Protein AF-A0A3D5U923-F1 (afdb_monomer_lite)

pLDDT: mean 87.25, std 10.88, range [47.44, 97.38]

Radius of gyration: 15.16 Å; chains: 1; bounding box: 33×26×40 Å

Foldseek 3Di:
DPDDDDDDDDQPPDDDQAPDGDCVVVVVCVVVVHDDDDKDKDWPAWDQDPDNHSDTGHDPPIDIDMD

Sequence (67 aa):
DGAQRSLAITPDGPKGPLGTIHPGMFQLALLARIPIVGVACHTNREWVFNSWDRFRFPKPFAKILIE

Structure (mmCIF, N/CA/C/O backbone):
data_AF-A0A3D5U923-F1
#
_entry.id   AF-A0A3D5U923-F1
#
loop_
_atom_site.group_PDB
_atom_site.id
_atom_site.type_symbol
_atom_site.label_atom_id
_atom_site.label_alt_id
_atom_site.label_comp_id
_atom_site.label_asym_id
_atom_site.label_entity_id
_atom_site.label_seq_id
_atom_site.pdbx_PDB_ins_code
_atom_site.Cartn_x
_atom_site.Cartn_y
_atom_site.Cartn_z
_atom_site.occupancy
_atom_site.B_iso_or_equiv
_atom_site.auth_seq_id
_atom_site.auth_comp_id
_atom_site.auth_asym_id
_atom_site.auth_atom_id
_atom_site.pdbx_PDB_model_num
ATOM 1 N N . ASP A 1 1 ? -18.149 19.422 15.455 1.00 47.44 1 ASP A N 1
ATOM 2 C CA . ASP A 1 1 ? -18.290 18.932 14.069 1.00 47.44 1 ASP A CA 1
ATOM 3 C C . ASP A 1 1 ? -18.053 17.438 13.9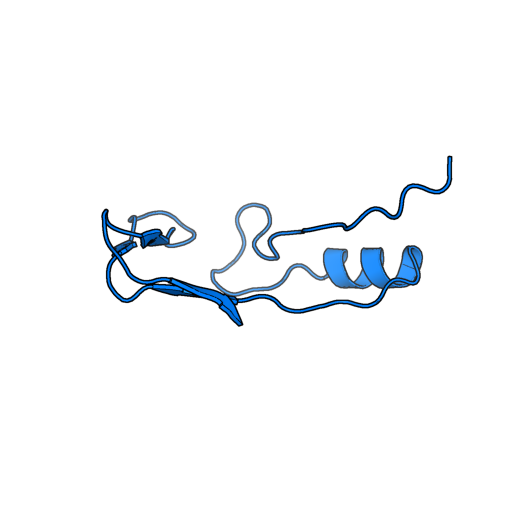61 1.00 47.44 1 ASP A C 1
ATOM 5 O O . ASP A 1 1 ? -16.915 16.983 13.971 1.00 47.44 1 ASP A O 1
ATOM 9 N N . GLY A 1 2 ? -19.144 16.671 13.915 1.00 55.03 2 GLY A N 1
ATOM 10 C CA . GLY A 1 2 ? -19.162 15.203 13.864 1.00 55.03 2 GLY A CA 1
ATOM 11 C C . GLY A 1 2 ? -18.791 14.614 12.501 1.00 55.03 2 GLY A C 1
ATOM 12 O O . GLY A 1 2 ? -19.478 13.722 12.016 1.00 55.03 2 GLY A O 1
ATOM 13 N N . ALA A 1 3 ? -17.735 15.117 11.861 1.00 64.94 3 ALA A N 1
ATOM 14 C CA . ALA A 1 3 ? -17.242 14.535 10.621 1.00 64.94 3 ALA A CA 1
ATOM 15 C C . ALA A 1 3 ? -16.495 13.230 10.934 1.00 64.94 3 ALA A C 1
ATOM 17 O O . ALA A 1 3 ? -15.427 13.248 11.552 1.00 64.94 3 ALA A O 1
ATOM 18 N N . GLN A 1 4 ? -17.058 12.100 10.510 1.00 75.06 4 GLN A N 1
ATOM 19 C CA . GLN A 1 4 ? -16.370 10.815 10.523 1.00 75.06 4 GLN A CA 1
ATOM 20 C C . GLN A 1 4 ? -15.171 10.899 9.568 1.00 75.06 4 GLN A C 1
ATOM 22 O O . GLN A 1 4 ? -15.322 11.269 8.404 1.00 75.06 4 GLN A O 1
ATOM 27 N N . ARG A 1 5 ? -13.969 10.610 10.073 1.00 82.50 5 ARG A N 1
ATOM 28 C CA . ARG A 1 5 ? -12.724 10.655 9.296 1.00 82.50 5 ARG A CA 1
ATOM 29 C C . ARG A 1 5 ? -12.174 9.246 9.145 1.00 82.50 5 ARG A C 1
ATOM 31 O O . ARG A 1 5 ? -12.108 8.507 10.123 1.00 82.50 5 ARG A O 1
ATOM 38 N N . SER A 1 6 ? -11.747 8.919 7.934 1.00 86.75 6 SER A N 1
ATOM 39 C CA . SER A 1 6 ? -11.081 7.657 7.614 1.00 86.75 6 SER A CA 1
ATOM 40 C C . SER A 1 6 ? -9.588 7.916 7.433 1.00 86.75 6 SER A C 1
ATOM 42 O O . SER A 1 6 ? -9.204 8.883 6.777 1.00 86.75 6 SER A O 1
ATOM 44 N N . LEU A 1 7 ? -8.751 7.064 8.024 1.00 88.19 7 LEU A N 1
ATOM 45 C CA . LEU A 1 7 ? -7.296 7.117 7.898 1.00 88.19 7 LEU A CA 1
ATOM 46 C C . LEU A 1 7 ? -6.841 6.021 6.932 1.00 88.19 7 LEU A C 1
ATOM 48 O O . LEU A 1 7 ? -7.157 4.854 7.143 1.00 88.19 7 LEU A O 1
ATOM 52 N N . ALA A 1 8 ? -6.087 6.398 5.900 1.00 90.00 8 ALA A N 1
ATOM 53 C CA . ALA A 1 8 ? -5.442 5.467 4.981 1.00 90.00 8 ALA A CA 1
ATOM 54 C C . ALA A 1 8 ? -3.923 5.590 5.124 1.00 90.00 8 ALA A C 1
ATOM 56 O O . ALA A 1 8 ? -3.382 6.695 5.112 1.00 90.00 8 ALA A O 1
ATOM 57 N N . ILE A 1 9 ? -3.247 4.454 5.282 1.00 88.25 9 ILE A N 1
ATOM 58 C CA . ILE A 1 9 ? -1.792 4.361 5.412 1.00 88.25 9 ILE A CA 1
ATOM 59 C C . ILE A 1 9 ? -1.327 3.286 4.443 1.00 88.25 9 ILE A C 1
ATOM 61 O O . ILE A 1 9 ? -1.856 2.175 4.461 1.00 88.25 9 ILE A O 1
ATOM 65 N N . THR A 1 10 ? -0.332 3.603 3.621 1.00 86.12 10 THR A N 1
ATOM 66 C CA . THR A 1 10 ? 0.365 2.573 2.856 1.00 86.12 10 THR A CA 1
ATOM 67 C C . THR A 1 10 ? 1.365 1.880 3.799 1.00 86.12 10 THR A C 1
ATOM 69 O O . THR A 1 10 ? 2.120 2.557 4.505 1.00 86.12 10 THR A O 1
ATOM 72 N N . PRO A 1 11 ? 1.327 0.540 3.932 1.00 77.50 11 PRO A N 1
ATOM 73 C CA . PRO A 1 11 ? 2.118 -0.174 4.944 1.00 77.50 11 PRO A CA 1
ATOM 74 C C . PRO A 1 11 ? 3.634 -0.151 4.661 1.00 77.50 11 PRO A C 1
ATOM 76 O O . PRO A 1 11 ? 4.454 -0.419 5.547 1.00 77.50 11 PRO A O 1
ATOM 79 N N . ASP A 1 12 ? 4.002 0.189 3.429 1.00 71.06 12 ASP A N 1
ATOM 80 C CA . ASP A 1 12 ? 5.333 0.237 2.828 1.00 71.06 12 ASP A CA 1
ATOM 81 C C . ASP A 1 12 ? 6.048 1.586 3.047 1.00 71.06 12 ASP A C 1
ATOM 83 O O . ASP A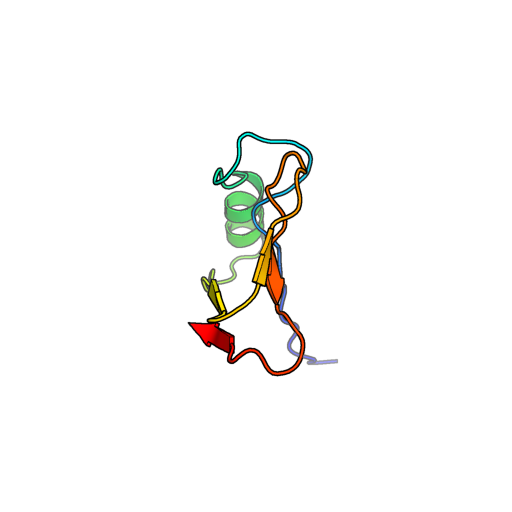 1 12 ? 6.600 2.174 2.120 1.00 71.06 12 ASP A O 1
ATOM 87 N N . GLY A 1 13 ? 6.065 2.066 4.299 1.00 64.88 13 GLY A N 1
ATOM 88 C CA . GLY A 1 13 ? 6.835 3.240 4.750 1.00 64.88 13 GLY A CA 1
ATOM 89 C C . GLY A 1 13 ? 8.335 3.240 4.358 1.00 64.88 13 GLY A C 1
ATOM 90 O O . GLY A 1 13 ? 8.819 2.315 3.707 1.00 64.88 13 GLY A O 1
ATOM 91 N N . PRO A 1 14 ? 9.111 4.282 4.722 1.00 68.56 14 PRO A N 1
ATOM 92 C CA . PRO A 1 14 ? 10.398 4.593 4.089 1.00 68.56 14 PRO A CA 1
ATOM 93 C C . PRO A 1 14 ? 11.371 3.405 4.047 1.00 68.56 14 PRO A C 1
ATOM 95 O O . PRO A 1 14 ? 11.594 2.759 5.064 1.00 68.56 14 PRO A O 1
ATOM 98 N N . LYS A 1 15 ? 11.958 3.174 2.858 1.00 62.19 15 LYS A N 1
ATOM 99 C CA . LYS A 1 15 ? 13.003 2.182 2.517 1.00 62.19 15 LYS A CA 1
ATOM 100 C C . LYS A 1 15 ? 13.135 1.025 3.525 1.00 62.19 15 LYS A C 1
ATOM 102 O O . LYS A 1 15 ? 14.085 0.981 4.305 1.00 62.19 15 LYS A O 1
ATOM 107 N N . GLY A 1 16 ? 12.214 0.070 3.454 1.00 68.56 16 GLY A N 1
ATOM 108 C CA . GLY A 1 16 ? 12.320 -1.238 4.105 1.00 68.56 16 GLY A CA 1
ATOM 109 C C . GLY A 1 16 ? 12.500 -2.370 3.083 1.00 68.56 16 GLY A C 1
ATOM 110 O O . GLY A 1 16 ? 12.415 -2.128 1.877 1.00 68.56 16 GLY A O 1
ATOM 111 N N . PRO A 1 17 ? 12.748 -3.616 3.523 1.00 75.06 17 PRO A N 1
ATOM 112 C CA . PRO A 1 17 ? 12.655 -4.772 2.637 1.00 75.06 17 PRO A CA 1
ATOM 113 C C . PRO A 1 17 ? 11.255 -4.855 2.009 1.00 75.06 17 PRO A C 1
ATOM 115 O O . PRO A 1 17 ? 10.242 -4.706 2.697 1.00 75.06 17 PRO A O 1
ATOM 118 N N . LEU A 1 18 ? 11.210 -5.088 0.694 1.00 77.12 18 LEU A N 1
ATOM 119 C CA . LEU A 1 18 ? 9.972 -5.182 -0.080 1.00 77.12 18 LEU A CA 1
ATOM 120 C C . LEU A 1 18 ? 8.988 -6.167 0.574 1.00 77.12 18 LEU A C 1
ATOM 122 O O . LEU A 1 18 ? 9.376 -7.268 0.961 1.00 77.12 18 LEU A O 1
ATOM 126 N N . GLY A 1 19 ? 7.714 -5.782 0.670 1.00 77.12 19 GLY A N 1
ATOM 127 C CA . GLY A 1 19 ? 6.660 -6.649 1.208 1.00 77.12 19 GLY A CA 1
ATOM 128 C C . GLY A 1 19 ? 6.640 -6.769 2.735 1.00 77.12 19 GLY A C 1
ATOM 129 O O . GLY A 1 19 ? 5.972 -7.654 3.261 1.00 77.12 19 GLY A O 1
ATOM 130 N N . THR A 1 20 ? 7.352 -5.896 3.454 1.00 82.88 20 THR A N 1
ATOM 131 C CA . THR A 1 20 ? 7.347 -5.877 4.923 1.00 82.88 20 THR A CA 1
ATOM 132 C C . THR A 1 20 ? 6.479 -4.744 5.454 1.00 82.88 20 THR A C 1
ATOM 134 O O . THR A 1 20 ? 6.597 -3.596 5.031 1.00 82.88 20 THR A O 1
ATOM 137 N N . ILE A 1 21 ? 5.619 -5.073 6.415 1.00 83.62 21 ILE A N 1
ATOM 138 C CA . ILE A 1 21 ? 4.731 -4.121 7.079 1.00 83.62 21 ILE A CA 1
ATOM 139 C C . ILE A 1 21 ? 5.454 -3.471 8.262 1.00 83.62 21 ILE A C 1
ATOM 141 O O . ILE A 1 21 ? 6.033 -4.163 9.101 1.00 83.62 21 ILE A O 1
ATOM 145 N N . HIS A 1 22 ? 5.371 -2.144 8.376 1.00 84.50 22 HIS A N 1
ATOM 146 C CA . HIS A 1 22 ? 5.936 -1.428 9.519 1.00 84.50 22 HIS A CA 1
ATOM 147 C C . HIS A 1 22 ? 5.086 -1.623 10.786 1.00 84.50 22 HIS A C 1
ATOM 149 O O . HIS A 1 22 ? 3.891 -1.320 10.769 1.00 84.50 22 HIS A O 1
ATOM 155 N N . PRO A 1 23 ? 5.678 -2.018 11.932 1.00 87.44 23 PRO A N 1
ATOM 156 C CA . PRO A 1 23 ? 4.919 -2.285 13.156 1.00 87.44 23 PRO A CA 1
ATOM 157 C C . PRO A 1 23 ? 4.199 -1.047 13.715 1.00 87.44 23 PRO A C 1
ATOM 159 O O . PRO A 1 23 ? 3.184 -1.173 14.402 1.00 87.44 23 PRO A O 1
ATOM 162 N N . GLY A 1 24 ? 4.679 0.156 13.377 1.00 88.94 24 GLY A N 1
ATOM 163 C CA . GLY A 1 24 ? 4.087 1.423 13.811 1.00 88.94 24 GLY A CA 1
ATOM 164 C C . GLY A 1 24 ? 2.617 1.593 13.414 1.00 88.94 24 GLY A C 1
ATOM 165 O O . GLY A 1 24 ? 1.872 2.238 14.151 1.00 88.94 24 GLY A O 1
ATOM 166 N N . MET A 1 25 ? 2.156 0.971 12.319 1.00 89.25 25 MET A N 1
ATOM 167 C CA . MET A 1 25 ? 0.741 1.048 11.932 1.00 89.25 25 MET A CA 1
ATOM 168 C C . MET A 1 25 ? -0.176 0.334 12.933 1.00 89.25 25 MET A C 1
ATOM 170 O O . MET A 1 25 ? -1.252 0.838 13.253 1.00 89.25 25 MET A O 1
ATOM 174 N N . PHE A 1 26 ? 0.266 -0.803 13.481 1.00 90.94 26 PHE A N 1
ATOM 175 C CA . PHE A 1 26 ? -0.495 -1.547 14.486 1.00 90.94 26 PHE A CA 1
ATOM 176 C C . PHE A 1 26 ? -0.532 -0.784 15.808 1.00 90.94 26 PHE A C 1
ATOM 178 O O . PHE A 1 26 ? -1.580 -0.697 16.444 1.00 90.94 26 PHE A O 1
ATOM 185 N N . GLN A 1 27 ? 0.593 -0.173 16.193 1.00 93.44 27 GLN A N 1
ATOM 186 C CA . GLN A 1 27 ? 0.661 0.672 17.382 1.00 93.44 27 GLN A CA 1
ATOM 187 C C . GLN A 1 27 ? -0.270 1.884 17.260 1.00 93.44 27 GLN A C 1
ATOM 189 O O . GLN A 1 27 ? -0.976 2.208 18.212 1.00 93.44 27 GLN A O 1
ATOM 194 N N . LEU A 1 28 ? -0.322 2.524 16.089 1.00 91.75 28 LEU A N 1
ATOM 195 C CA . LEU A 1 28 ? -1.211 3.657 15.849 1.00 91.75 28 LEU A CA 1
ATOM 196 C C . LEU A 1 28 ? -2.687 3.254 15.937 1.00 91.75 28 LEU A C 1
ATOM 198 O O . LEU A 1 28 ? -3.456 3.929 16.618 1.00 91.75 28 LEU A O 1
ATOM 202 N N . ALA A 1 29 ? -3.076 2.145 15.302 1.00 92.81 29 ALA A N 1
ATOM 203 C CA . ALA A 1 29 ? -4.444 1.634 15.377 1.00 92.81 29 ALA A CA 1
ATOM 204 C C . ALA A 1 29 ? -4.848 1.285 16.819 1.00 92.81 29 ALA A C 1
ATOM 206 O O . ALA A 1 29 ? -5.949 1.628 17.254 1.00 92.81 29 ALA A O 1
ATOM 207 N N . LEU A 1 30 ? -3.931 0.673 17.581 1.00 94.81 30 LEU A N 1
ATOM 208 C CA . LEU A 1 30 ? -4.134 0.347 18.991 1.00 94.81 30 LEU A CA 1
ATOM 209 C C . LEU A 1 30 ? -4.333 1.607 19.844 1.00 94.81 30 LEU A C 1
ATOM 211 O O . LEU A 1 30 ? -5.287 1.675 20.618 1.00 94.81 30 LEU A O 1
ATOM 215 N N . LEU A 1 31 ? -3.467 2.613 19.685 1.00 94.81 31 LEU A N 1
ATOM 216 C CA . LEU A 1 31 ? -3.549 3.878 20.422 1.00 94.81 31 LEU A CA 1
ATOM 217 C C . LEU A 1 31 ? -4.815 4.671 20.069 1.00 94.81 31 LEU A C 1
ATOM 219 O O . LEU A 1 31 ? -5.453 5.235 20.954 1.00 94.81 31 LEU A O 1
ATOM 223 N N . ALA A 1 32 ? -5.202 4.685 18.792 1.00 92.19 32 ALA A N 1
ATOM 224 C CA . ALA A 1 32 ? -6.404 5.364 18.313 1.00 92.19 32 ALA A CA 1
ATOM 225 C C . ALA A 1 32 ? -7.701 4.572 18.567 1.00 92.19 32 ALA A C 1
ATOM 227 O O . ALA A 1 32 ? -8.788 5.120 18.393 1.00 92.19 32 ALA A O 1
ATOM 228 N N . ARG A 1 33 ? -7.604 3.302 18.989 1.00 94.06 33 ARG A N 1
ATOM 229 C CA . ARG A 1 33 ? -8.730 2.372 19.198 1.00 94.06 33 ARG A CA 1
ATOM 230 C C . ARG A 1 33 ? -9.633 2.230 17.967 1.00 94.06 33 ARG A C 1
ATOM 232 O O . ARG A 1 33 ? -10.856 2.181 18.091 1.00 94.06 33 ARG A O 1
ATOM 239 N N . ILE A 1 34 ? -9.023 2.153 16.787 1.00 92.50 34 ILE A N 1
ATOM 240 C CA . ILE A 1 34 ? -9.724 1.999 15.505 1.00 92.50 34 ILE A CA 1
ATOM 241 C C . ILE A 1 34 ? -9.473 0.610 14.902 1.00 92.50 34 ILE A C 1
ATOM 243 O O . ILE A 1 34 ? -8.390 0.050 15.093 1.00 92.50 34 ILE A O 1
ATOM 247 N N . PRO A 1 35 ? -10.446 0.037 14.169 1.00 92.88 35 PRO A N 1
ATOM 248 C CA . PRO A 1 35 ? -10.225 -1.199 13.430 1.00 92.88 35 PRO A CA 1
ATOM 249 C C . PRO A 1 35 ? -9.250 -0.972 12.270 1.00 92.88 35 PRO A C 1
ATOM 251 O O . PRO A 1 35 ? -9.184 0.116 11.695 1.00 92.88 35 PRO A O 1
ATOM 254 N N . ILE A 1 36 ? -8.527 -2.027 11.900 1.00 92.56 36 ILE A N 1
ATOM 255 C CA . ILE A 1 36 ? -7.696 -2.058 10.695 1.00 92.56 36 ILE A CA 1
ATOM 256 C C . ILE A 1 36 ? -8.490 -2.767 9.601 1.00 92.56 36 ILE A C 1
ATOM 258 O O . ILE A 1 36 ? -8.976 -3.877 9.812 1.00 92.56 36 ILE A O 1
ATOM 262 N N . VAL A 1 37 ? -8.596 -2.134 8.435 1.00 92.81 37 VAL A N 1
ATOM 263 C CA . VAL A 1 37 ? -9.184 -2.728 7.230 1.00 92.81 37 VAL A CA 1
ATOM 264 C C . VAL A 1 37 ? -8.075 -2.858 6.196 1.00 92.81 37 VAL A C 1
ATOM 266 O O . VAL A 1 37 ? -7.466 -1.858 5.816 1.00 92.81 37 VAL A O 1
ATOM 269 N N . GLY A 1 38 ? -7.775 -4.093 5.793 1.00 91.94 38 GLY A N 1
ATOM 270 C CA . GLY A 1 38 ? -6.847 -4.356 4.698 1.00 91.94 38 GLY A CA 1
ATOM 271 C C . GLY A 1 38 ? -7.499 -3.998 3.368 1.00 91.94 38 GLY A C 1
ATOM 272 O O . GLY A 1 38 ? -8.669 -4.308 3.173 1.00 91.94 38 GLY A O 1
ATOM 273 N N . VAL A 1 39 ? -6.747 -3.334 2.493 1.00 92.19 39 VAL A N 1
ATOM 274 C CA . VA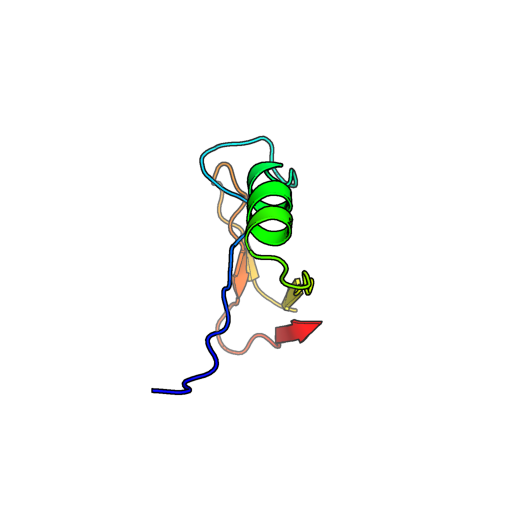L A 1 39 ? -7.161 -3.035 1.120 1.00 92.19 39 VAL A CA 1
ATOM 275 C C . VAL A 1 39 ? -6.008 -3.399 0.197 1.00 92.19 39 VAL A C 1
ATOM 277 O O . VAL A 1 39 ? -4.874 -2.966 0.422 1.00 92.19 39 VAL A O 1
ATOM 280 N N . ALA A 1 40 ? -6.295 -4.177 -0.836 1.00 91.25 40 ALA A N 1
ATOM 281 C CA . ALA A 1 40 ? -5.371 -4.543 -1.892 1.00 91.25 40 ALA A CA 1
ATOM 282 C C . ALA A 1 40 ? -5.916 -4.107 -3.257 1.00 91.25 40 ALA A C 1
ATOM 284 O O . ALA A 1 40 ? -7.120 -4.068 -3.507 1.00 91.25 40 ALA A O 1
ATOM 285 N N . CYS A 1 41 ? -4.997 -3.770 -4.161 1.00 92.50 41 CYS A N 1
ATOM 286 C CA . CYS A 1 41 ? -5.318 -3.379 -5.527 1.00 92.50 41 CYS A CA 1
ATOM 287 C C . CYS A 1 41 ? -4.551 -4.269 -6.502 1.00 92.50 41 CYS A C 1
ATOM 289 O O . CYS A 1 41 ? -3.319 -4.31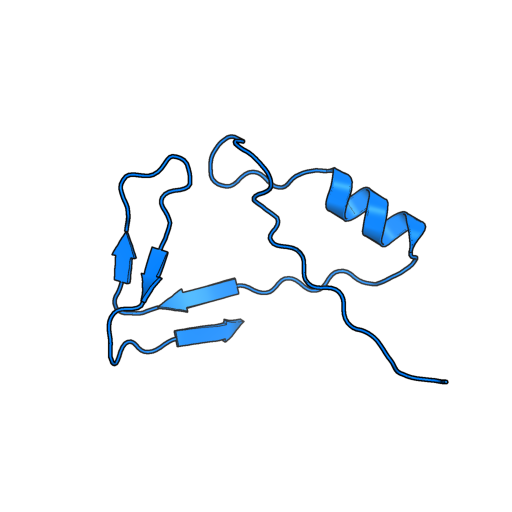1 -6.494 1.00 92.50 41 CYS A O 1
ATOM 291 N N . HIS A 1 42 ? -5.284 -4.924 -7.394 1.00 93.44 42 HIS A N 1
ATOM 292 C CA . HIS A 1 42 ? -4.739 -5.741 -8.469 1.00 93.44 42 HIS A CA 1
ATOM 293 C C . HIS A 1 42 ? -5.052 -5.098 -9.813 1.00 93.44 42 HIS A C 1
ATOM 295 O O . HIS A 1 42 ? -6.121 -4.530 -10.016 1.00 93.44 42 HIS A O 1
ATOM 301 N N . THR A 1 43 ? -4.128 -5.204 -10.763 1.00 96.25 43 THR A N 1
ATOM 302 C CA . THR A 1 43 ? -4.334 -4.718 -12.128 1.00 96.25 43 THR A CA 1
ATOM 303 C C . THR A 1 43 ? -3.949 -5.789 -13.131 1.00 96.25 43 THR A C 1
ATOM 305 O O . THR A 1 43 ? -2.976 -6.517 -12.946 1.00 96.25 43 THR A O 1
ATOM 308 N N . ASN A 1 44 ? -4.711 -5.888 -14.219 1.00 96.75 44 ASN A N 1
ATOM 309 C CA . ASN A 1 44 ? -4.415 -6.845 -15.283 1.00 96.75 44 ASN A CA 1
ATOM 310 C C . ASN A 1 44 ? -3.250 -6.411 -16.189 1.00 96.75 44 ASN A C 1
ATOM 312 O O . ASN A 1 44 ? -2.725 -7.227 -16.945 1.00 96.75 44 ASN A O 1
ATOM 316 N N . ARG A 1 45 ? -2.883 -5.123 -16.177 1.00 97.38 45 ARG A N 1
ATOM 317 C CA . ARG A 1 45 ? -1.839 -4.540 -17.029 1.00 97.38 45 ARG A CA 1
ATOM 318 C C . ARG A 1 45 ? -1.125 -3.417 -16.285 1.00 97.38 45 ARG A C 1
ATOM 320 O O . ARG A 1 45 ? -1.746 -2.425 -15.911 1.00 97.38 45 ARG A O 1
ATOM 327 N N . GLU A 1 46 ? 0.189 -3.535 -16.142 1.00 97.25 46 GLU A N 1
ATOM 328 C CA . GLU A 1 46 ? 0.999 -2.589 -15.367 1.00 97.25 46 GLU A CA 1
ATOM 329 C C . GLU A 1 46 ? 2.401 -2.386 -15.932 1.00 97.25 46 GLU A C 1
ATOM 331 O O . GLU A 1 46 ? 2.929 -3.222 -16.671 1.00 97.25 46 GLU A O 1
ATOM 336 N N . TRP A 1 47 ? 2.994 -1.255 -15.572 1.00 97.12 47 TRP A N 1
ATOM 337 C CA . TRP A 1 47 ? 4.433 -1.060 -15.571 1.00 97.12 47 TRP A CA 1
ATOM 338 C C . TRP A 1 47 ? 4.959 -1.313 -14.161 1.00 97.12 47 TRP A C 1
ATOM 340 O O . TRP A 1 47 ? 4.394 -0.813 -13.190 1.00 97.12 47 TRP A O 1
ATOM 350 N N . VAL A 1 48 ? 6.044 -2.076 -14.065 1.00 95.38 48 VAL A N 1
ATOM 351 C CA . VAL A 1 48 ? 6.776 -2.279 -12.813 1.00 95.38 48 VAL A CA 1
ATOM 352 C C . VAL A 1 48 ? 8.083 -1.514 -12.929 1.00 95.38 48 VAL A C 1
ATOM 354 O O . VAL A 1 48 ? 8.897 -1.811 -13.806 1.00 95.38 48 VAL A O 1
ATOM 357 N N . PHE A 1 49 ? 8.270 -0.512 -12.078 1.00 93.44 49 PHE A N 1
ATOM 358 C CA . PHE A 1 49 ? 9.486 0.292 -12.076 1.00 93.44 49 PHE A CA 1
ATOM 359 C C . PHE A 1 49 ? 10.633 -0.474 -11.413 1.00 93.44 49 PHE A C 1
ATOM 361 O O . PHE A 1 49 ? 10.432 -1.265 -10.489 1.00 93.44 49 PHE A O 1
ATOM 368 N N . ASN A 1 50 ? 11.861 -0.223 -11.873 1.00 91.00 50 ASN A N 1
ATOM 369 C CA . ASN A 1 50 ? 13.074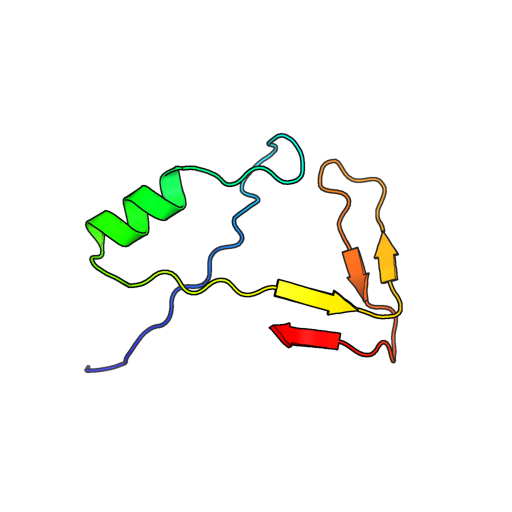 -0.742 -11.240 1.00 91.00 50 ASN A CA 1
ATOM 370 C C . ASN A 1 50 ? 13.480 0.137 -10.044 1.00 91.00 50 ASN A C 1
ATOM 372 O O . ASN A 1 50 ? 14.560 0.723 -10.014 1.00 91.00 50 ASN A O 1
ATOM 376 N N . SER A 1 51 ? 12.557 0.294 -9.100 1.00 87.38 51 SER A N 1
ATOM 377 C CA . SER A 1 51 ? 12.742 1.004 -7.838 1.00 87.38 51 SER A CA 1
ATOM 378 C C . SER A 1 51 ? 12.853 0.002 -6.684 1.00 87.38 51 SER A C 1
ATOM 380 O O . SER A 1 51 ? 12.536 -1.180 -6.840 1.00 87.38 51 SER A O 1
ATOM 382 N N . TRP A 1 52 ? 13.327 0.461 -5.523 1.00 84.38 52 TRP A N 1
ATOM 383 C CA . TRP A 1 52 ? 13.534 -0.388 -4.339 1.00 84.38 52 TRP A CA 1
ATOM 384 C C . TRP A 1 52 ? 12.247 -1.106 -3.889 1.00 84.38 52 TRP A C 1
ATOM 386 O O . TRP A 1 52 ? 12.299 -2.229 -3.396 1.00 84.38 52 TRP A O 1
ATOM 396 N N . ASP A 1 53 ? 11.107 -0.461 -4.111 1.00 83.69 53 ASP A N 1
ATOM 397 C CA . ASP A 1 53 ? 9.746 -0.886 -3.791 1.00 83.69 53 ASP A CA 1
ATOM 398 C C . ASP A 1 53 ? 9.036 -1.585 -4.959 1.00 83.69 53 ASP A C 1
ATOM 400 O O . ASP A 1 53 ? 7.891 -2.006 -4.816 1.00 83.69 53 ASP A O 1
ATOM 404 N N . ARG A 1 54 ? 9.690 -1.727 -6.123 1.00 88.50 54 ARG A N 1
ATOM 405 C CA . ARG A 1 54 ? 9.089 -2.318 -7.332 1.00 88.50 54 ARG A CA 1
ATOM 406 C C . ARG A 1 54 ? 7.728 -1.693 -7.656 1.00 88.50 54 ARG A C 1
ATOM 408 O O . ARG A 1 54 ? 6.774 -2.421 -7.938 1.00 88.50 54 ARG A O 1
ATOM 415 N N . PHE A 1 55 ? 7.650 -0.359 -7.618 1.00 89.44 55 PHE A N 1
ATOM 416 C CA . PHE A 1 55 ? 6.401 0.386 -7.780 1.00 89.44 55 PHE A CA 1
ATOM 417 C C . PHE A 1 55 ? 5.615 -0.111 -9.003 1.00 89.44 55 PHE A C 1
ATOM 419 O O . PHE A 1 55 ? 6.179 -0.306 -10.085 1.00 89.44 55 PHE A O 1
ATOM 426 N N . ARG A 1 56 ? 4.313 -0.348 -8.827 1.00 92.50 56 ARG A N 1
ATOM 427 C CA . ARG A 1 56 ? 3.419 -0.899 -9.853 1.00 92.50 56 ARG A CA 1
ATOM 428 C C . ARG A 1 56 ? 2.449 0.191 -10.284 1.00 92.50 56 ARG A C 1
ATOM 430 O O . ARG A 1 56 ? 1.657 0.658 -9.473 1.00 92.50 56 ARG A O 1
ATOM 437 N N . PHE A 1 57 ? 2.486 0.587 -11.554 1.00 94.31 57 PHE A N 1
ATOM 438 C CA . PHE A 1 57 ? 1.569 1.591 -12.097 1.00 94.31 57 PHE A CA 1
ATOM 439 C C . PHE A 1 57 ? 0.685 0.982 -13.188 1.00 94.31 57 PHE A C 1
ATOM 441 O O . PHE A 1 57 ? 1.213 0.420 -14.155 1.00 94.31 57 PHE A O 1
ATOM 448 N N . PRO A 1 58 ? -0.651 1.062 -13.062 1.00 96.19 58 PRO A N 1
ATOM 449 C CA . PRO A 1 58 ? -1.555 0.500 -14.053 1.00 96.19 58 PRO A CA 1
ATOM 450 C C . PRO A 1 58 ? -1.385 1.208 -15.401 1.00 96.19 58 PRO A C 1
ATOM 452 O O . PRO A 1 58 ? -1.251 2.429 -15.479 1.00 96.19 58 PRO A O 1
ATOM 455 N N . LYS A 1 59 ? -1.411 0.434 -16.488 1.00 97.12 59 LYS A N 1
ATOM 456 C CA . LYS A 1 59 ? -1.410 1.002 -17.842 1.00 97.12 59 LYS A CA 1
ATOM 457 C C . LYS A 1 59 ? -2.755 1.688 -18.128 1.00 97.12 59 LYS A C 1
ATOM 459 O O . LYS A 1 59 ? -3.772 1.280 -17.562 1.00 97.12 59 LYS A O 1
ATOM 464 N N . PRO A 1 60 ? -2.813 2.670 -19.047 1.00 96.81 60 PRO A N 1
ATOM 465 C CA . PRO A 1 60 ? -4.079 3.191 -19.548 1.00 96.81 60 PRO A CA 1
ATOM 466 C C . PRO A 1 60 ? -5.014 2.053 -19.976 1.00 96.81 60 PRO A C 1
ATOM 468 O O . PRO A 1 60 ? -4.582 1.096 -20.624 1.00 96.81 60 PRO A O 1
ATOM 471 N N . PHE A 1 61 ? -6.292 2.149 -19.596 1.00 96.88 61 PHE A N 1
ATOM 472 C CA . PHE A 1 61 ? -7.326 1.135 -19.863 1.00 96.88 61 PHE A CA 1
ATOM 473 C C . PHE A 1 61 ? -7.072 -0.246 -19.221 1.00 96.88 61 PHE A C 1
ATOM 475 O O . PHE A 1 61 ? -7.624 -1.267 -19.660 1.00 96.88 61 PHE A O 1
ATOM 482 N N . ALA A 1 62 ? -6.222 -0.320 -18.197 1.00 97.25 62 ALA A N 1
ATOM 483 C CA . ALA A 1 62 ? -6.141 -1.495 -17.342 1.00 97.25 62 ALA A CA 1
ATOM 484 C C . ALA A 1 62 ? -7.412 -1.640 -16.490 1.00 97.25 62 ALA A C 1
ATOM 486 O O . ALA A 1 62 ? -8.056 -0.656 -16.127 1.00 97.25 62 ALA A O 1
ATOM 487 N N . LYS A 1 63 ? -7.776 -2.885 -16.182 1.00 97.38 63 LYS A N 1
ATOM 488 C CA . LYS A 1 63 ? -8.837 -3.200 -15.224 1.00 97.38 63 LYS A CA 1
ATOM 489 C C . LYS A 1 63 ? -8.207 -3.317 -13.845 1.00 97.38 63 LYS A C 1
ATOM 491 O O . LYS A 1 63 ? -7.230 -4.053 -13.703 1.00 97.38 63 LYS A O 1
ATOM 496 N N . ILE A 1 64 ? -8.788 -2.618 -12.876 1.00 96.62 64 ILE A N 1
ATOM 497 C CA . ILE A 1 64 ? -8.370 -2.641 -11.477 1.00 96.62 64 ILE A CA 1
ATOM 498 C C . ILE A 1 64 ? -9.416 -3.421 -10.678 1.00 96.62 64 ILE A C 1
ATOM 500 O O . ILE A 1 64 ? -10.610 -3.155 -10.804 1.00 96.62 64 ILE A O 1
ATOM 504 N N . LEU A 1 65 ? -8.957 -4.386 -9.889 1.00 96.56 65 LEU A N 1
ATOM 505 C CA . LEU A 1 65 ? -9.726 -5.076 -8.859 1.00 96.56 65 LEU A CA 1
ATOM 506 C C . LEU A 1 65 ? -9.280 -4.519 -7.505 1.00 96.56 65 LEU A C 1
ATOM 508 O O . LEU A 1 65 ? -8.079 -4.453 -7.247 1.00 96.56 65 LEU A O 1
ATOM 512 N N . ILE A 1 66 ? -10.240 -4.105 -6.683 1.00 94.88 66 ILE A N 1
ATOM 513 C CA . ILE A 1 6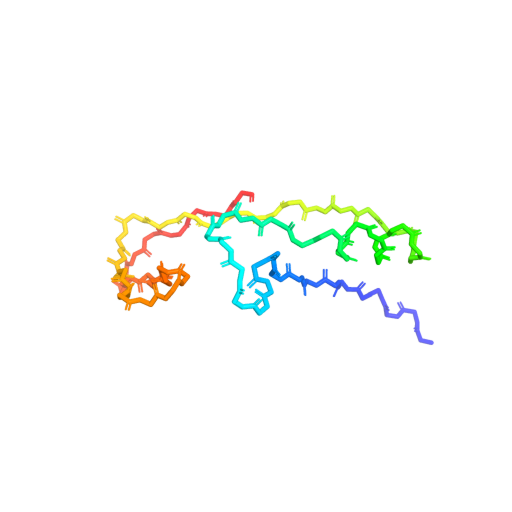6 ? -10.015 -3.636 -5.312 1.00 94.88 66 ILE A CA 1
ATOM 514 C C . ILE A 1 66 ? -10.667 -4.664 -4.391 1.00 94.88 66 ILE A C 1
ATOM 516 O O . ILE A 1 66 ? -11.848 -4.963 -4.583 1.00 94.88 66 ILE A O 1
ATOM 520 N N . GLU A 1 67 ? -9.905 -5.195 -3.438 1.00 91.75 67 GLU A N 1
ATOM 521 C CA . GLU A 1 67 ? -10.366 -6.161 -2.429 1.00 91.75 67 GLU A CA 1
ATOM 522 C C . GLU A 1 67 ? -9.926 -5.787 -1.013 1.00 91.75 67 GLU A C 1
ATOM 524 O O . GLU A 1 67 ? -8.879 -5.111 -0.876 1.00 91.75 67 GLU A O 1
#

Secondary structure (DSSP, 8-state):
----------S--TT-STTPPPTHHHHHHHHHT-------EEESSEEE-SSTT--EEEPTT--EEE-